Protein AF-A0A173UG92-F1 (afdb_monomer_lite)

Radius of gyration: 18.8 Å; chains: 1; bounding box: 34×31×52 Å

Structure (mmCIF, N/CA/C/O backbone):
data_AF-A0A173UG92-F1
#
_entry.id   AF-A0A173UG92-F1
#
loop_
_atom_site.group_PDB
_atom_site.id
_atom_site.type_symbol
_atom_site.label_atom_id
_atom_site.label_alt_id
_atom_site.label_comp_id
_atom_site.label_asym_id
_atom_site.label_entity_id
_atom_site.label_seq_id
_atom_site.pdbx_PDB_ins_code
_atom_site.Cartn_x
_atom_site.Cartn_y
_atom_site.Cartn_z
_atom_site.occupancy
_atom_site.B_iso_or_equiv
_atom_site.auth_seq_id
_atom_site.auth_comp_id
_atom_site.auth_asym_id
_atom_site.auth_atom_id
_atom_site.pdbx_PDB_model_num
ATOM 1 N N . MET A 1 1 ? 10.857 14.372 16.779 1.00 65.25 1 MET A N 1
ATOM 2 C CA . MET A 1 1 ? 10.067 13.837 17.909 1.00 65.25 1 MET A CA 1
ATOM 3 C C . MET A 1 1 ? 10.547 14.529 19.173 1.00 65.25 1 MET A C 1
ATOM 5 O O . MET A 1 1 ? 11.724 14.398 19.484 1.00 65.25 1 MET A O 1
ATOM 9 N N . ASN A 1 2 ? 9.692 15.314 19.833 1.00 73.75 2 ASN A N 1
ATOM 10 C CA . ASN A 1 2 ? 10.037 16.028 21.064 1.00 73.75 2 ASN A CA 1
ATOM 11 C C . ASN A 1 2 ? 9.557 15.229 22.288 1.00 73.75 2 ASN A C 1
ATOM 13 O O . ASN A 1 2 ? 8.357 15.066 22.479 1.00 73.75 2 ASN A O 1
ATOM 17 N N . PHE A 1 3 ? 10.480 14.730 23.112 1.00 74.00 3 PHE A N 1
ATOM 18 C CA . PHE A 1 3 ? 10.144 13.924 24.294 1.00 74.00 3 PHE A CA 1
ATOM 19 C C . PHE A 1 3 ? 9.683 14.758 25.500 1.00 74.00 3 PHE A C 1
ATOM 21 O O . PHE A 1 3 ? 9.051 14.209 26.401 1.00 74.00 3 PHE A O 1
ATOM 28 N N . TYR A 1 4 ? 9.928 16.073 25.503 1.00 76.69 4 TYR A N 1
ATOM 29 C CA . TYR A 1 4 ? 9.384 16.972 26.527 1.00 76.69 4 TYR A CA 1
ATOM 30 C C . TYR A 1 4 ? 7.851 17.020 26.470 1.00 76.69 4 TYR A C 1
ATOM 32 O O . TYR A 1 4 ? 7.197 16.939 27.506 1.00 76.69 4 TYR A O 1
ATOM 40 N N . ASP A 1 5 ? 7.272 17.058 25.267 1.00 76.81 5 ASP A N 1
ATOM 41 C CA . ASP A 1 5 ? 5.815 17.101 25.073 1.00 76.81 5 ASP A CA 1
ATOM 42 C C . ASP A 1 5 ? 5.148 15.754 25.391 1.00 76.81 5 ASP A C 1
ATOM 44 O O . ASP A 1 5 ? 4.018 15.703 25.875 1.00 76.81 5 ASP A O 1
ATOM 48 N N . VAL A 1 6 ? 5.869 14.648 25.191 1.00 75.06 6 VAL A N 1
ATOM 49 C CA . VAL A 1 6 ? 5.412 13.315 25.613 1.00 75.06 6 VAL A CA 1
ATOM 50 C C . VAL A 1 6 ? 5.319 13.238 27.134 1.00 75.06 6 VAL A C 1
ATOM 52 O O . VAL A 1 6 ? 4.337 12.731 27.670 1.00 75.06 6 VAL A O 1
ATOM 55 N N . HIS A 1 7 ? 6.326 13.764 27.833 1.00 72.88 7 HIS A N 1
ATOM 56 C CA . HIS A 1 7 ? 6.408 13.648 29.284 1.00 72.88 7 HIS A CA 1
ATOM 57 C C . HIS A 1 7 ? 5.531 14.665 30.029 1.00 72.88 7 HIS A C 1
ATOM 59 O O . HIS A 1 7 ? 4.926 14.317 31.038 1.00 72.88 7 HIS A O 1
ATOM 65 N N . TYR A 1 8 ? 5.433 15.900 29.531 1.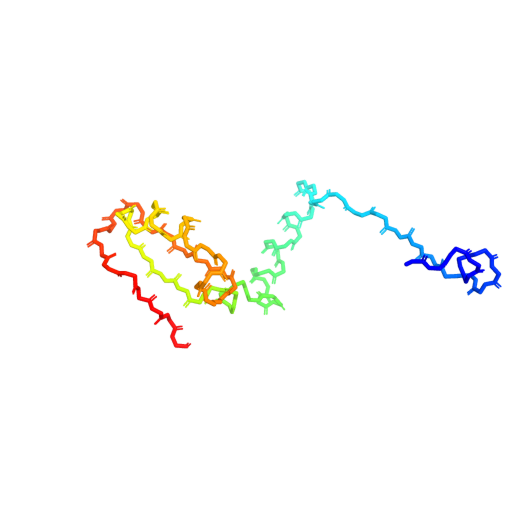00 78.69 8 TYR A N 1
ATOM 66 C CA . TYR A 1 8 ? 4.758 16.993 30.240 1.00 78.69 8 TYR A CA 1
ATOM 67 C C . TYR A 1 8 ? 3.456 17.456 29.591 1.00 78.69 8 TYR A C 1
ATOM 69 O O . TYR A 1 8 ? 2.591 17.979 30.285 1.00 78.69 8 TYR A O 1
ATOM 77 N N . ASN A 1 9 ? 3.285 17.239 28.286 1.00 77.81 9 ASN A N 1
ATOM 78 C CA . ASN A 1 9 ? 2.079 17.635 27.557 1.00 77.81 9 ASN A CA 1
ATOM 79 C C . ASN A 1 9 ? 1.156 16.437 27.263 1.00 77.81 9 ASN A C 1
ATOM 81 O O . ASN A 1 9 ? 0.274 16.524 26.413 1.00 77.81 9 ASN A O 1
ATOM 85 N N . SER A 1 10 ? 1.383 15.300 27.942 1.00 78.25 10 SER A N 1
ATOM 86 C CA . SER A 1 10 ? 0.616 14.047 27.815 1.00 78.25 10 SER A CA 1
ATOM 87 C C . SER A 1 10 ? 0.418 13.573 26.367 1.00 78.25 10 SER A C 1
ATOM 89 O O . SER A 1 10 ? -0.594 12.962 26.024 1.00 78.25 10 SER A O 1
ATOM 91 N N . THR A 1 11 ? 1.374 13.867 25.483 1.00 82.25 11 THR A N 1
ATOM 92 C CA . THR A 1 11 ? 1.301 13.428 24.087 1.00 82.25 11 THR A CA 1
ATOM 93 C C . THR A 1 11 ? 1.690 11.953 23.996 1.00 82.25 11 THR A C 1
ATOM 95 O O . THR A 1 11 ? 2.825 11.588 24.291 1.00 82.25 11 THR A O 1
ATOM 98 N N . HIS A 1 12 ? 0.771 11.087 23.567 1.00 80.56 12 HIS A N 1
ATOM 99 C CA . HIS A 1 12 ? 1.034 9.652 23.447 1.00 80.56 12 HIS A CA 1
ATOM 100 C C . HIS A 1 12 ? 1.642 9.297 22.088 1.00 80.56 12 HIS A C 1
ATOM 102 O O . HIS A 1 12 ? 1.058 9.566 21.040 1.00 80.56 12 HIS A O 1
ATOM 108 N N . VAL A 1 13 ? 2.801 8.637 22.112 1.00 80.88 13 VAL A N 1
ATOM 109 C CA . VAL A 1 13 ? 3.428 8.052 20.922 1.00 80.88 13 VAL A CA 1
ATOM 110 C C . VAL A 1 13 ? 3.191 6.549 20.950 1.00 80.88 13 VAL A C 1
ATOM 112 O O . VAL A 1 13 ? 3.659 5.861 21.855 1.00 80.88 13 VAL A O 1
ATOM 115 N N . MET A 1 14 ? 2.469 6.039 19.955 1.00 81.88 14 MET A N 1
ATOM 116 C CA . MET A 1 14 ? 2.256 4.608 19.760 1.00 81.88 14 MET A CA 1
ATOM 117 C C . MET A 1 14 ? 3.031 4.146 18.526 1.00 81.88 14 MET A C 1
ATOM 119 O O . MET A 1 14 ? 2.884 4.717 17.447 1.00 81.88 14 MET A O 1
ATOM 123 N N . GLY A 1 15 ? 3.850 3.108 18.686 1.00 80.62 15 GLY A N 1
ATOM 124 C CA . GLY A 1 15 ? 4.438 2.391 17.559 1.00 80.62 15 GLY A CA 1
ATOM 125 C C . GLY A 1 15 ? 3.494 1.288 17.096 1.00 80.62 15 GLY A C 1
ATOM 126 O O . GLY A 1 15 ? 3.068 0.469 17.908 1.00 80.62 15 GLY A O 1
ATOM 127 N N . THR A 1 16 ? 3.180 1.251 15.805 1.00 83.88 16 THR A N 1
ATOM 128 C CA . THR A 1 16 ? 2.450 0.143 15.181 1.00 83.88 16 THR A CA 1
ATOM 129 C C . THR A 1 16 ? 3.382 -0.589 14.221 1.00 83.88 16 THR A C 1
ATOM 131 O O . THR A 1 16 ? 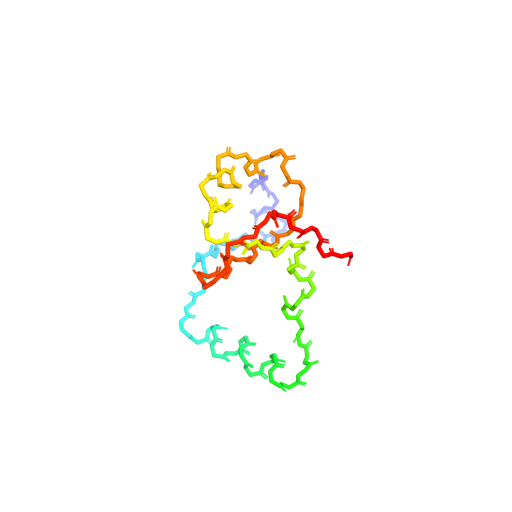4.212 0.024 13.547 1.00 83.88 16 THR A O 1
ATOM 134 N N . THR A 1 17 ? 3.289 -1.917 14.176 1.00 76.81 17 THR A N 1
ATOM 135 C CA . THR A 1 17 ? 4.104 -2.751 13.284 1.00 76.81 17 THR A CA 1
ATOM 136 C C . THR A 1 17 ? 3.181 -3.545 12.375 1.00 76.81 17 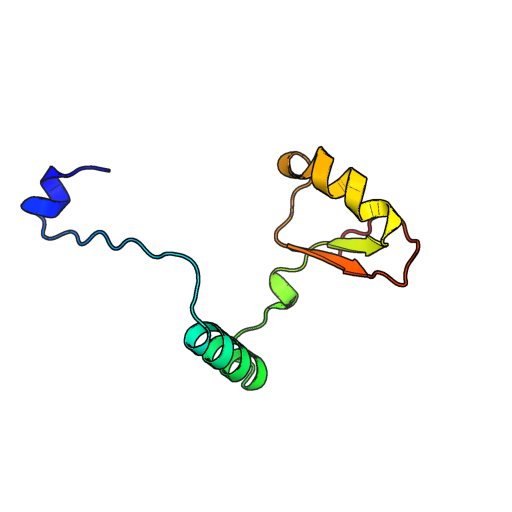THR A C 1
ATOM 138 O O . THR A 1 17 ? 2.641 -4.567 12.788 1.00 76.81 17 THR A O 1
ATOM 141 N N . GLY A 1 18 ? 2.989 -3.073 11.142 1.00 82.62 18 GLY A N 1
ATOM 142 C CA . GLY A 1 18 ? 2.069 -3.711 10.196 1.00 82.62 18 GLY A CA 1
ATOM 143 C C . GLY A 1 18 ? 0.664 -3.934 10.774 1.00 82.62 18 GLY A C 1
ATOM 144 O O . GLY A 1 18 ? 0.253 -3.242 11.703 1.00 82.62 18 GLY A O 1
ATOM 145 N N . GLY A 1 19 ? -0.058 -4.898 10.206 1.00 85.00 19 GLY A N 1
ATOM 146 C CA . GLY A 1 19 ? -1.336 -5.383 10.724 1.00 85.00 19 GLY A CA 1
ATOM 147 C C . GLY A 1 19 ? -1.272 -6.886 10.980 1.00 85.00 19 GLY A C 1
ATOM 148 O O . GLY A 1 19 ? -0.485 -7.602 10.355 1.00 85.00 19 GLY A O 1
ATOM 149 N N . ASN A 1 20 ? -2.087 -7.360 11.910 1.00 89.44 20 ASN A N 1
ATOM 150 C CA . ASN A 1 20 ? -2.287 -8.776 12.181 1.00 89.44 20 ASN A CA 1
ATOM 151 C C . ASN A 1 20 ? -3.436 -9.340 11.312 1.00 89.44 20 ASN A C 1
ATOM 153 O O . ASN A 1 20 ? -4.082 -8.632 10.538 1.00 89.44 20 ASN A O 1
ATOM 157 N N . THR A 1 21 ? -3.704 -10.641 11.429 1.00 90.62 21 THR A N 1
ATOM 158 C CA . THR A 1 21 ? -4.775 -11.300 10.665 1.00 90.62 21 THR A CA 1
ATOM 159 C C . THR A 1 21 ? -6.165 -10.719 10.950 1.00 90.62 21 THR A C 1
ATOM 161 O O . THR A 1 21 ? -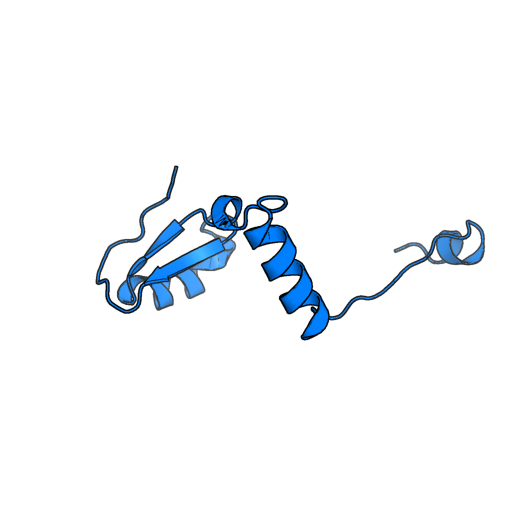6.984 -10.663 10.037 1.00 90.62 21 THR A O 1
ATOM 164 N N . ALA A 1 22 ? -6.438 -10.273 12.179 1.00 90.50 22 ALA A N 1
ATOM 165 C CA . ALA A 1 22 ? -7.720 -9.664 12.528 1.00 90.50 22 ALA A CA 1
ATOM 166 C C . ALA A 1 22 ? -7.910 -8.314 11.818 1.00 90.50 22 ALA A C 1
ATOM 168 O O . ALA A 1 22 ? -8.969 -8.094 11.237 1.00 90.50 22 ALA A O 1
ATOM 169 N N . ASP A 1 23 ? -6.862 -7.485 11.750 1.00 89.62 23 ASP A N 1
ATOM 170 C CA . ASP A 1 23 ? -6.892 -6.207 11.023 1.00 89.62 23 ASP A CA 1
ATOM 171 C C . ASP A 1 23 ? -7.193 -6.422 9.526 1.00 89.62 23 ASP A C 1
ATOM 173 O O . ASP A 1 23 ? -7.901 -5.640 8.888 1.00 89.62 23 ASP A O 1
ATOM 177 N N . MET A 1 24 ? -6.684 -7.518 8.943 1.00 90.25 24 MET A N 1
ATOM 178 C CA . MET A 1 24 ? -6.990 -7.877 7.555 1.00 90.25 24 MET A CA 1
ATOM 179 C C . MET A 1 24 ? -8.445 -8.320 7.366 1.00 90.25 24 MET A C 1
ATOM 181 O O . MET A 1 24 ? -9.063 -7.936 6.373 1.00 90.25 24 MET A O 1
ATOM 185 N N . ILE A 1 25 ? -8.997 -9.109 8.294 1.00 92.69 25 ILE A N 1
ATOM 186 C CA . ILE A 1 25 ? -10.405 -9.534 8.247 1.00 92.69 25 ILE A CA 1
ATOM 187 C C . ILE A 1 25 ? -11.320 -8.310 8.338 1.00 92.69 25 ILE A C 1
ATOM 189 O O . ILE A 1 25 ? -12.194 -8.143 7.490 1.00 92.69 25 ILE A O 1
ATOM 193 N N . GLU A 1 26 ? -11.059 -7.408 9.284 1.00 92.00 26 GLU A N 1
ATOM 194 C CA . GLU A 1 26 ? -11.812 -6.160 9.427 1.00 92.00 26 GLU A CA 1
ATOM 195 C C . GLU A 1 26 ? -11.728 -5.305 8.151 1.00 92.00 26 GLU A C 1
ATOM 197 O O . GLU A 1 26 ? -12.738 -4.808 7.649 1.00 92.00 26 GLU A O 1
ATOM 202 N N . SER A 1 27 ? -10.535 -5.180 7.559 1.00 90.50 27 SER A N 1
ATOM 203 C CA . SER A 1 27 ? -10.353 -4.456 6.297 1.00 90.50 27 SER A CA 1
ATOM 204 C C . SER A 1 27 ? -11.203 -5.039 5.157 1.00 90.50 27 SER A C 1
ATOM 206 O O . SER A 1 27 ? -11.797 -4.283 4.376 1.00 90.50 27 SER A O 1
ATOM 208 N N . LEU A 1 28 ? -11.312 -6.370 5.070 1.00 90.38 28 LEU A N 1
ATOM 209 C CA . LEU A 1 28 ? -12.153 -7.051 4.083 1.00 90.38 28 LEU A CA 1
ATOM 210 C C . LEU A 1 28 ? -13.645 -6.836 4.352 1.00 90.38 28 LEU A C 1
ATOM 212 O O . LEU A 1 28 ? -14.382 -6.546 3.411 1.00 90.38 28 LEU A O 1
ATOM 216 N N . GLU A 1 29 ? -14.090 -6.920 5.605 1.00 93.81 29 GLU A N 1
ATOM 217 C CA . GLU A 1 29 ? -15.484 -6.672 5.991 1.00 93.81 29 GLU A CA 1
ATOM 218 C C . GLU A 1 29 ? -15.914 -5.237 5.666 1.00 93.81 29 GLU A C 1
ATOM 220 O O . GLU A 1 29 ? -16.961 -5.016 5.053 1.00 93.81 29 GLU A O 1
ATOM 225 N N . LEU A 1 30 ? -15.072 -4.251 5.986 1.00 91.31 30 LEU A N 1
ATOM 226 C CA . LEU A 1 30 ? -15.314 -2.844 5.664 1.00 91.31 30 LEU A CA 1
ATOM 227 C C . LEU A 1 30 ? -15.323 -2.590 4.151 1.00 91.31 30 LEU A C 1
ATOM 229 O O . LEU A 1 30 ? -16.116 -1.779 3.659 1.00 91.31 30 LEU A O 1
ATOM 233 N N . THR A 1 31 ? -14.473 -3.297 3.404 1.00 90.06 31 THR A N 1
ATOM 234 C CA . THR A 1 31 ? -14.460 -3.246 1.937 1.00 90.06 31 THR A CA 1
ATOM 235 C C . THR A 1 31 ? -15.737 -3.857 1.355 1.00 90.06 31 THR A C 1
ATOM 237 O O . THR A 1 31 ? -16.379 -3.247 0.499 1.00 90.06 31 THR A O 1
ATOM 240 N N . ALA A 1 32 ? -16.168 -5.019 1.856 1.00 90.94 32 ALA A N 1
ATOM 241 C CA . ALA A 1 32 ? -17.399 -5.690 1.438 1.00 90.94 32 ALA A CA 1
ATOM 242 C C . ALA A 1 32 ? -18.648 -4.850 1.755 1.00 90.94 32 ALA A C 1
ATOM 244 O O . ALA A 1 32 ? -19.559 -4.744 0.933 1.00 90.94 32 ALA A O 1
ATOM 245 N N . ALA A 1 33 ? -18.652 -4.169 2.904 1.00 94.25 33 ALA A N 1
ATOM 246 C CA . ALA A 1 33 ? -19.684 -3.217 3.304 1.00 94.25 33 ALA A CA 1
ATOM 247 C C . ALA A 1 33 ? -19.629 -1.878 2.535 1.00 94.25 33 ALA A C 1
ATOM 249 O O . ALA A 1 33 ? -20.398 -0.966 2.844 1.00 94.25 33 ALA A O 1
ATOM 250 N N . LYS A 1 34 ? -18.726 -1.730 1.550 1.00 89.56 34 LYS A N 1
ATOM 251 C CA . LYS A 1 34 ? -18.491 -0.504 0.761 1.00 89.56 34 LYS A CA 1
ATOM 252 C C . LYS A 1 34 ? -18.153 0.729 1.609 1.00 89.56 34 LYS A C 1
ATOM 254 O O . LYS A 1 34 ? -18.340 1.862 1.171 1.00 89.56 34 LYS A O 1
ATOM 259 N N . ARG A 1 35 ? -17.654 0.522 2.829 1.00 89.69 35 ARG A N 1
ATOM 260 C CA . ARG A 1 35 ? -17.209 1.591 3.736 1.00 89.69 35 ARG A CA 1
ATOM 261 C C . ARG A 1 35 ? -15.807 2.077 3.384 1.00 89.69 35 ARG A C 1
ATOM 263 O O . ARG A 1 35 ? -15.495 3.237 3.631 1.00 89.69 35 ARG A O 1
ATOM 270 N N . ILE A 1 36 ? -14.990 1.201 2.803 1.00 88.81 36 ILE A N 1
ATOM 271 C CA . ILE A 1 36 ? -13.641 1.489 2.313 1.00 88.81 36 ILE A CA 1
ATOM 272 C C . ILE A 1 36 ? -13.553 1.025 0.859 1.00 88.81 36 ILE A C 1
ATOM 274 O O . ILE A 1 36 ? -14.029 -0.056 0.522 1.00 88.81 36 ILE A O 1
ATOM 278 N N . ASN A 1 37 ? -12.943 1.837 -0.006 1.00 85.00 37 ASN A N 1
ATOM 279 C CA . ASN A 1 37 ? -12.664 1.454 -1.386 1.00 85.00 37 ASN A CA 1
ATOM 280 C C . ASN A 1 37 ? -11.146 1.366 -1.610 1.00 85.00 37 ASN A C 1
ATOM 282 O O . ASN A 1 37 ? -10.510 2.407 -1.771 1.00 85.00 37 ASN A O 1
ATOM 286 N N . PRO A 1 38 ? -10.544 0.165 -1.660 1.00 79.31 38 PRO A N 1
ATOM 287 C CA . PRO A 1 38 ? -9.109 0.022 -1.886 1.00 79.31 38 PRO A CA 1
ATOM 288 C C . PRO A 1 38 ? -8.681 0.377 -3.320 1.00 79.31 38 PRO A C 1
ATOM 290 O O . PRO A 1 38 ? -7.487 0.576 -3.550 1.00 79.31 38 PRO A O 1
ATOM 293 N N . ALA A 1 39 ? -9.618 0.477 -4.274 1.00 81.69 39 ALA A N 1
ATOM 294 C CA . ALA A 1 39 ? -9.310 0.771 -5.674 1.00 81.69 39 ALA A CA 1
ATOM 295 C C . ALA A 1 39 ? -8.733 2.179 -5.867 1.00 81.69 39 ALA A C 1
ATOM 297 O O . ALA A 1 39 ? -7.873 2.357 -6.716 1.00 81.69 39 ALA A O 1
ATOM 298 N N . VAL A 1 40 ? -9.106 3.152 -5.024 1.00 78.81 40 VAL A N 1
ATOM 299 C CA . VAL A 1 40 ? -8.577 4.532 -5.104 1.00 78.81 40 VAL A CA 1
ATOM 300 C C . VAL A 1 40 ? -7.067 4.614 -4.867 1.00 78.81 40 VAL A C 1
ATOM 302 O O . VAL A 1 40 ? -6.436 5.609 -5.204 1.00 78.81 40 VAL A O 1
ATOM 305 N N . MET A 1 41 ? -6.481 3.578 -4.261 1.00 79.44 41 MET A N 1
ATOM 306 C CA . MET A 1 41 ? -5.040 3.504 -4.050 1.00 79.44 41 MET A CA 1
ATOM 307 C C . MET A 1 41 ? -4.310 3.019 -5.303 1.00 79.44 41 MET A C 1
ATOM 309 O O . MET A 1 41 ? -3.120 3.297 -5.441 1.00 79.44 41 MET A O 1
ATOM 313 N N . VAL A 1 42 ? -4.975 2.267 -6.187 1.00 84.94 42 VAL A N 1
ATOM 314 C CA . VAL A 1 42 ? -4.382 1.758 -7.428 1.00 84.94 42 VAL A CA 1
ATOM 315 C C . VAL A 1 42 ? -4.334 2.900 -8.435 1.00 84.94 42 VAL A C 1
ATOM 317 O O . VAL A 1 42 ? -5.343 3.513 -8.742 1.00 84.94 42 VAL A O 1
ATOM 320 N N . THR A 1 43 ? -3.130 3.210 -8.901 1.00 85.31 43 THR A N 1
ATOM 321 C CA . THR A 1 43 ? -2.870 4.325 -9.835 1.00 85.31 43 THR A CA 1
ATOM 322 C C . THR A 1 43 ? -2.283 3.840 -11.154 1.00 85.31 43 THR A C 1
ATOM 324 O O . THR A 1 43 ? -2.255 4.564 -12.142 1.00 85.31 43 THR A O 1
ATOM 327 N N . HIS A 1 44 ? -1.757 2.616 -11.168 1.00 86.38 44 HIS A N 1
ATOM 328 C CA . HIS A 1 44 ? -1.089 2.042 -12.324 1.00 86.38 44 HIS A CA 1
ATOM 329 C C . HIS A 1 44 ? -1.396 0.559 -12.415 1.00 86.38 44 HIS A C 1
ATOM 331 O O . HIS A 1 44 ? -1.373 -0.144 -11.398 1.00 86.38 44 HIS A O 1
ATOM 337 N N . ILE A 1 45 ? -1.588 0.097 -13.646 1.00 85.94 45 ILE A N 1
ATOM 338 C CA . ILE A 1 45 ? -1.754 -1.310 -13.988 1.00 85.94 45 ILE A CA 1
ATOM 339 C C . ILE A 1 45 ? -0.707 -1.665 -15.049 1.00 85.94 45 ILE A C 1
ATOM 341 O O . ILE A 1 45 ? -0.540 -0.949 -16.038 1.00 85.94 45 ILE A O 1
ATOM 345 N N . GLY A 1 46 ? 0.020 -2.763 -14.841 1.00 85.62 46 GLY A N 1
ATOM 346 C CA . GLY A 1 46 ? 1.052 -3.240 -15.765 1.00 85.62 46 GLY A CA 1
ATOM 347 C C . GLY A 1 46 ? 1.075 -4.759 -15.915 1.00 85.62 46 GLY A C 1
ATOM 348 O O . GLY A 1 46 ? 0.497 -5.487 -15.102 1.00 85.62 46 GLY A O 1
ATOM 349 N N . GLY A 1 47 ? 1.747 -5.232 -16.966 1.00 87.38 47 GLY A N 1
ATOM 350 C CA . GLY A 1 47 ? 2.061 -6.646 -17.163 1.00 87.38 47 GLY A CA 1
ATOM 351 C C . GLY A 1 47 ? 3.255 -7.119 -16.331 1.00 87.38 47 GLY A C 1
ATOM 352 O O . GLY A 1 47 ? 3.945 -6.326 -15.682 1.00 87.38 47 GLY A O 1
ATOM 353 N N . LEU A 1 48 ? 3.503 -8.432 -16.340 1.00 88.44 48 LEU A N 1
ATOM 354 C CA . LEU A 1 48 ? 4.615 -9.053 -15.605 1.00 88.44 48 LEU A CA 1
ATOM 355 C C . LEU A 1 48 ? 5.986 -8.524 -16.057 1.00 88.44 48 LEU A C 1
ATOM 357 O O . LEU A 1 48 ? 6.903 -8.391 -15.248 1.00 88.44 48 LEU A O 1
ATOM 361 N N . ASP A 1 49 ? 6.104 -8.194 -17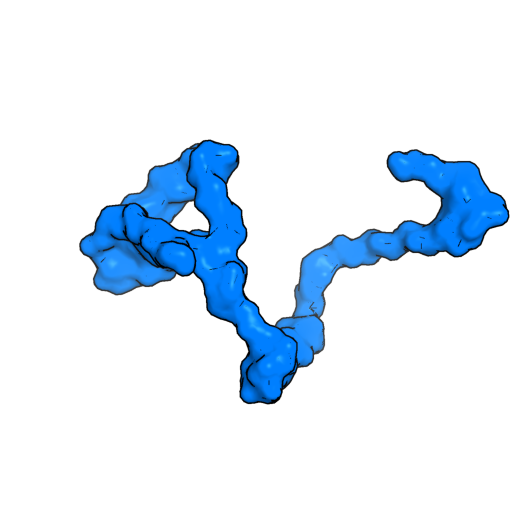.338 1.00 87.12 49 ASP A N 1
ATOM 362 C CA . ASP A 1 49 ? 7.278 -7.602 -17.977 1.00 87.12 49 ASP A CA 1
ATOM 363 C C . ASP A 1 49 ? 7.666 -6.245 -17.374 1.00 87.12 49 ASP A C 1
ATOM 365 O O . ASP A 1 49 ? 8.850 -5.959 -17.194 1.00 87.12 49 ASP A O 1
ATOM 369 N N . ALA A 1 50 ? 6.684 -5.446 -16.956 1.00 85.50 50 ALA A N 1
ATOM 370 C CA . ALA A 1 50 ? 6.923 -4.146 -16.339 1.00 85.50 50 ALA A CA 1
ATOM 371 C C . ALA A 1 50 ? 7.376 -4.232 -14.864 1.00 85.50 50 ALA A C 1
ATOM 373 O O . ALA A 1 50 ? 7.820 -3.233 -14.295 1.00 85.50 50 ALA A O 1
ATOM 374 N N . ALA A 1 51 ? 7.288 -5.394 -14.203 1.00 86.56 51 ALA A N 1
ATOM 375 C CA . ALA A 1 51 ? 7.530 -5.513 -12.759 1.00 86.56 51 ALA A CA 1
ATOM 376 C C . ALA A 1 51 ? 8.970 -5.152 -12.345 1.00 86.56 51 ALA A C 1
ATOM 378 O O . ALA A 1 51 ? 9.180 -4.446 -11.353 1.00 86.56 51 ALA A O 1
ATOM 379 N N . ALA A 1 52 ? 9.968 -5.601 -13.111 1.00 88.25 52 ALA A N 1
ATOM 380 C CA . ALA A 1 52 ? 11.376 -5.361 -12.794 1.00 88.25 52 ALA A CA 1
ATOM 381 C C . ALA A 1 52 ? 11.744 -3.874 -12.938 1.00 88.25 52 ALA A C 1
ATOM 383 O O . ALA A 1 52 ? 12.307 -3.270 -12.022 1.00 88.25 52 ALA A O 1
ATOM 384 N N . GLU A 1 53 ? 11.365 -3.262 -14.061 1.00 86.38 53 GLU A N 1
ATOM 385 C CA . GLU A 1 53 ? 11.652 -1.854 -14.345 1.00 86.38 53 GLU A CA 1
ATOM 386 C C . GLU A 1 53 ? 10.934 -0.915 -13.365 1.00 86.38 53 GLU A C 1
ATOM 388 O O . GLU A 1 53 ? 11.515 0.052 -12.862 1.00 86.38 53 GLU A O 1
ATOM 393 N N . THR A 1 54 ? 9.673 -1.215 -13.049 1.00 86.62 54 THR A N 1
ATOM 394 C CA . THR A 1 54 ? 8.845 -0.381 -12.166 1.00 86.62 54 THR A CA 1
ATOM 395 C C . THR A 1 54 ? 9.290 -0.434 -10.712 1.00 86.62 54 THR A C 1
ATOM 397 O O . THR A 1 54 ? 9.124 0.560 -9.998 1.00 86.62 54 THR A O 1
ATOM 400 N N . THR A 1 55 ? 9.878 -1.558 -10.291 1.00 86.56 55 THR A N 1
ATOM 401 C CA . THR A 1 55 ? 10.514 -1.713 -8.978 1.00 86.56 55 THR A CA 1
ATOM 402 C C . THR A 1 55 ? 11.820 -0.923 -8.914 1.00 86.56 55 THR A C 1
ATOM 404 O O . THR A 1 55 ? 12.039 -0.182 -7.958 1.00 86.56 55 THR A O 1
ATOM 407 N N . LEU A 1 56 ? 12.658 -1.002 -9.953 1.00 89.81 56 LEU A N 1
ATOM 408 C CA . LEU A 1 56 ? 13.934 -0.281 -10.011 1.00 89.81 56 LEU A CA 1
ATOM 409 C C . LEU A 1 56 ? 13.746 1.246 -10.004 1.00 89.81 56 LEU A C 1
ATOM 411 O O . 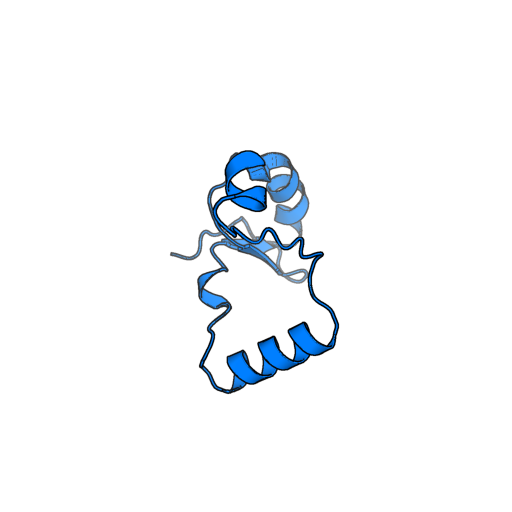LEU A 1 56 ? 14.494 1.971 -9.350 1.00 89.81 56 LEU A O 1
ATOM 415 N N . ASN A 1 57 ? 12.726 1.740 -10.708 1.00 86.94 57 ASN A N 1
ATOM 416 C CA . ASN A 1 57 ? 12.437 3.169 -10.843 1.00 86.94 57 ASN A CA 1
ATOM 417 C C . ASN A 1 57 ? 11.349 3.673 -9.882 1.00 86.94 57 ASN A C 1
ATOM 419 O O . ASN A 1 57 ? 10.823 4.771 -10.076 1.00 86.94 57 ASN A O 1
ATOM 423 N N . LEU A 1 58 ? 11.009 2.906 -8.840 1.00 85.31 58 LEU A N 1
ATOM 424 C CA . LEU A 1 58 ? 9.913 3.218 -7.918 1.00 85.31 58 LEU A CA 1
ATOM 425 C C . LEU A 1 58 ? 9.938 4.662 -7.367 1.00 85.31 58 LEU A C 1
ATOM 427 O O . LEU A 1 58 ? 8.881 5.285 -7.407 1.00 85.31 58 LEU A O 1
ATOM 431 N N . PRO A 1 59 ? 11.087 5.253 -6.961 1.00 86.00 59 PRO A N 1
ATOM 432 C CA . PRO A 1 59 ? 11.123 6.631 -6.454 1.00 86.00 59 PRO A CA 1
ATOM 433 C C . PRO A 1 59 ? 10.792 7.711 -7.495 1.00 86.00 59 PRO A C 1
ATOM 435 O O . PRO A 1 59 ? 10.469 8.835 -7.128 1.00 86.00 59 PRO A O 1
ATOM 438 N N . LYS A 1 60 ? 10.923 7.398 -8.791 1.00 86.38 60 LYS A N 1
ATOM 439 C CA . LYS A 1 60 ? 10.742 8.350 -9.901 1.00 86.38 60 LYS A CA 1
ATOM 440 C C . LYS A 1 60 ? 9.348 8.289 -10.517 1.00 86.38 60 LYS A C 1
ATOM 442 O O . LYS A 1 60 ? 8.956 9.211 -11.224 1.00 86.38 60 LYS A O 1
ATOM 447 N N . ILE A 1 61 ? 8.627 7.195 -10.292 1.00 82.19 61 ILE A N 1
ATOM 448 C CA . ILE A 1 61 ? 7.299 6.974 -10.854 1.00 82.19 61 ILE A CA 1
ATOM 449 C C . ILE A 1 61 ? 6.280 7.369 -9.776 1.00 82.19 61 ILE A C 1
ATOM 451 O O . ILE A 1 61 ? 6.162 6.641 -8.786 1.00 82.19 61 ILE A O 1
ATOM 455 N N . PRO A 1 62 ? 5.563 8.494 -9.936 1.00 79.25 62 PRO A N 1
ATOM 456 C CA . PRO A 1 62 ? 4.563 8.932 -8.967 1.00 79.25 62 PRO A CA 1
ATOM 457 C C . PRO A 1 62 ? 3.398 7.933 -8.902 1.00 79.25 62 PRO A C 1
ATOM 459 O O . PRO A 1 62 ? 3.172 7.187 -9.848 1.00 79.25 62 PRO A O 1
ATOM 462 N N . GLY A 1 63 ? 2.646 7.916 -7.802 1.00 79.50 63 GLY A N 1
ATOM 463 C CA . GLY A 1 63 ? 1.469 7.055 -7.637 1.00 79.50 63 GLY A CA 1
ATOM 464 C C . GLY A 1 63 ? 1.444 6.319 -6.299 1.00 79.50 63 GLY A C 1
ATOM 465 O O . GLY A 1 63 ? 2.453 6.235 -5.605 1.00 79.50 63 GLY A O 1
ATOM 466 N N . GLY A 1 64 ? 0.269 5.810 -5.926 1.00 81.56 64 GLY A N 1
ATOM 467 C CA . GLY A 1 64 ? 0.062 5.090 -4.668 1.00 81.56 64 GLY A CA 1
ATOM 468 C C . GLY A 1 64 ? 0.449 3.616 -4.783 1.00 81.56 64 GLY A C 1
ATOM 469 O O . GLY A 1 64 ? 1.507 3.188 -4.331 1.00 81.56 64 GLY A O 1
ATOM 470 N N . LYS A 1 65 ? -0.430 2.823 -5.399 1.00 85.12 65 LYS A N 1
ATOM 471 C CA . LYS A 1 65 ? -0.276 1.380 -5.599 1.00 85.12 65 LYS A CA 1
ATOM 472 C C . LYS A 1 65 ? -0.185 1.057 -7.089 1.00 85.12 65 LYS A C 1
ATOM 474 O O . LYS A 1 65 ? -0.971 1.560 -7.894 1.00 85.12 65 LYS A O 1
ATOM 479 N N . LYS A 1 66 ? 0.777 0.201 -7.430 1.00 86.31 66 LYS A N 1
ATOM 480 C CA . LYS A 1 66 ? 1.000 -0.341 -8.774 1.00 86.31 66 LYS A CA 1
ATOM 481 C C . LYS A 1 66 ? 0.569 -1.798 -8.769 1.00 86.31 66 LYS A C 1
ATOM 483 O O . LYS A 1 66 ? 1.068 -2.574 -7.956 1.00 86.31 66 LYS A O 1
ATOM 488 N N . LEU A 1 67 ? -0.375 -2.151 -9.628 1.00 86.38 67 LEU A N 1
ATOM 489 C CA . LEU A 1 67 ? -0.915 -3.498 -9.722 1.00 86.38 67 LEU A CA 1
ATOM 490 C C . LEU A 1 67 ? -0.309 -4.194 -10.941 1.00 86.38 67 LEU A C 1
ATOM 492 O O . LEU A 1 67 ? -0.333 -3.656 -12.045 1.00 86.38 67 LEU A O 1
ATOM 496 N N . ILE A 1 68 ? 0.252 -5.384 -10.731 1.00 88.81 68 ILE A N 1
ATOM 497 C CA . ILE A 1 68 ? 0.864 -6.186 -11.792 1.00 88.81 68 ILE A CA 1
ATOM 498 C C . ILE A 1 68 ? -0.001 -7.415 -12.053 1.00 88.81 68 ILE A C 1
ATOM 500 O O . ILE A 1 68 ? -0.229 -8.220 -11.148 1.00 88.81 68 ILE A O 1
ATOM 504 N N . TYR A 1 69 ? -0.455 -7.574 -13.294 1.00 88.75 69 TYR A N 1
ATOM 505 C CA . TYR A 1 69 ? -1.127 -8.785 -13.749 1.00 88.75 69 TYR A CA 1
ATOM 506 C C . TYR A 1 69 ? -0.112 -9.746 -14.362 1.00 88.75 69 TYR A C 1
ATOM 508 O O . TYR A 1 69 ? 0.485 -9.469 -15.399 1.00 88.75 69 TYR A O 1
ATOM 516 N N . THR A 1 70 ? 0.041 -10.917 -13.747 1.00 86.81 70 THR A N 1
ATOM 517 C CA . THR A 1 70 ? 1.013 -11.940 -14.165 1.00 86.81 70 THR A CA 1
ATOM 518 C C . THR A 1 70 ? 0.720 -12.540 -15.542 1.00 86.81 70 THR A C 1
ATOM 520 O O . THR A 1 70 ? 1.634 -13.014 -16.209 1.00 86.81 70 THR A O 1
ATOM 523 N N . HIS A 1 71 ? -0.543 -12.520 -15.972 1.00 87.00 71 HIS A N 1
ATOM 524 C CA . HIS A 1 71 ? -0.985 -13.068 -17.258 1.00 87.00 71 HIS A CA 1
ATOM 525 C C . HIS A 1 71 ? -0.903 -12.071 -18.419 1.00 87.00 71 HIS A C 1
ATOM 527 O O . HIS A 1 71 ? -1.137 -12.459 -19.561 1.00 87.00 71 HIS A O 1
ATOM 533 N N . LEU A 1 72 ? -0.613 -10.797 -18.141 1.00 79.50 72 LEU A N 1
ATOM 534 C CA . LEU A 1 72 ? -0.518 -9.762 -19.161 1.00 79.50 72 LEU A CA 1
ATOM 535 C C . LEU A 1 72 ? 0.949 -9.481 -19.484 1.00 79.50 72 LEU A C 1
ATOM 537 O O . LEU A 1 72 ? 1.791 -9.394 -18.591 1.00 79.50 72 LEU A O 1
ATOM 541 N N . ILE A 1 73 ? 1.218 -9.312 -20.775 1.00 75.69 73 ILE A N 1
ATOM 542 C CA . ILE A 1 73 ? 2.451 -8.728 -21.299 1.00 75.69 73 ILE A CA 1
ATOM 543 C C . ILE A 1 73 ? 2.015 -7.386 -21.874 1.00 75.69 73 ILE A C 1
ATOM 545 O O . ILE A 1 73 ? 1.367 -7.344 -22.923 1.00 75.69 73 ILE A O 1
ATOM 549 N N . ALA A 1 74 ? 2.216 -6.316 -21.115 1.00 64.81 74 ALA A N 1
ATOM 550 C CA . ALA A 1 74 ? 1.655 -5.014 -21.441 1.00 64.81 74 ALA A CA 1
ATOM 551 C C . ALA A 1 74 ? 2.493 -3.894 -20.833 1.00 64.81 74 ALA A C 1
ATOM 553 O O . ALA A 1 74 ? 2.850 -3.929 -19.652 1.00 64.81 74 ALA A O 1
ATOM 554 N N . ASN A 1 75 ? 2.712 -2.857 -21.644 1.00 60.88 75 ASN A N 1
ATOM 555 C CA . ASN A 1 75 ? 3.373 -1.633 -21.216 1.00 60.88 75 ASN A CA 1
ATOM 556 C C . ASN A 1 75 ? 2.625 -0.984 -20.047 1.00 60.88 75 ASN A C 1
ATOM 558 O O . ASN A 1 75 ? 1.412 -1.116 -19.906 1.00 60.88 75 ASN A O 1
ATOM 562 N N . PHE A 1 76 ? 3.374 -0.274 -19.210 1.00 66.75 76 PHE A N 1
ATOM 563 C CA . PHE A 1 76 ? 2.877 0.347 -17.990 1.00 66.75 76 PHE A CA 1
ATOM 564 C C . PHE A 1 76 ? 1.819 1.421 -18.308 1.00 66.75 76 PHE A C 1
ATOM 566 O O . PHE A 1 76 ? 2.139 2.436 -18.927 1.00 66.75 76 PHE A O 1
ATOM 573 N N . ILE A 1 77 ? 0.561 1.201 -17.905 1.00 64.19 77 ILE A N 1
ATOM 574 C CA . ILE A 1 77 ? -0.550 2.133 -18.142 1.00 64.19 77 ILE A CA 1
ATOM 575 C C . ILE A 1 77 ? -0.879 2.843 -16.822 1.00 64.19 77 ILE A C 1
ATOM 577 O O . ILE A 1 77 ? -1.145 2.208 -15.800 1.00 64.19 77 ILE A O 1
ATOM 581 N N . THR A 1 78 ? -0.861 4.175 -16.839 1.00 58.84 78 THR A N 1
ATOM 582 C CA . THR A 1 78 ? -1.422 5.012 -15.770 1.00 58.84 78 THR A CA 1
ATOM 583 C C . THR A 1 78 ? -2.942 4.942 -15.834 1.00 58.84 78 THR A C 1
ATOM 585 O O . THR A 1 78 ? -3.528 5.321 -16.853 1.00 58.84 78 THR A O 1
ATOM 588 N N . GLU A 1 79 ? -3.579 4.475 -14.765 1.00 57.50 79 GLU A N 1
ATOM 589 C CA . GLU A 1 79 ? -5.026 4.599 -14.611 1.00 57.50 79 GLU A CA 1
ATOM 590 C C . GLU A 1 79 ? -5.316 6.042 -14.162 1.00 57.50 79 GLU A C 1
ATOM 592 O O . GLU A 1 79 ? -4.632 6.560 -13.279 1.00 57.50 79 GLU A O 1
ATOM 597 N N . LYS A 1 80 ? -6.222 6.719 -14.879 1.00 45.00 80 LYS A N 1
ATOM 598 C CA . LYS A 1 80 ? -6.524 8.155 -14.731 1.00 45.00 80 LYS A CA 1
ATOM 599 C C . LYS A 1 80 ? -6.902 8.558 -13.309 1.00 45.00 80 LYS A C 1
ATOM 601 O O . LYS A 1 80 ? -7.767 7.871 -12.726 1.00 45.00 80 LYS A O 1
#

Foldseek 3Di:
DDVVCVVPVVDDDDDDDDDDPVVVVVVVVCVVVVVDDPVVQEFKEAEPVCPVVCVVCVVVDDGGDYHYDDPDHGDIDTDD

pLDDT: mean 82.28, std 9.05, range [45.0, 94.25]

Organism: Eubacterium ramulus (NCBI:txid39490)

Secondary structure (DSSP, 8-state):
--HHHHHHS-PPP----S--HHHHHHHHHHHHTTS--GGGGEEEEEETTHHHHHHHTGGGS--SEEEEETT-----EE--

Sequence (80 aa):
MNFYDVHYNSTHVMGTTGGNTADMIESLELTAAKRINPAVMVTHIGGLDAAAETTLNLPKIPGGKKLIYTHLIANFITEK